Protein AF-A0A812U427-F1 (afdb_monomer_lite)

Radius of gyration: 16.78 Å; chains: 1; bounding box: 32×35×50 Å

Structure (mmCIF, N/CA/C/O backbone):
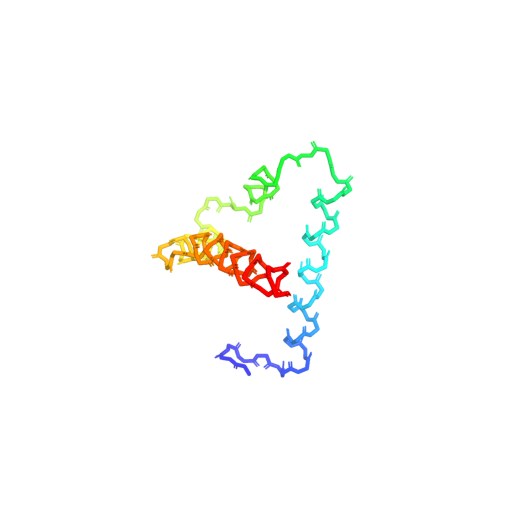data_AF-A0A812U427-F1
#
_entry.id   AF-A0A812U427-F1
#
loop_
_atom_site.group_PDB
_atom_site.id
_atom_site.type_symbol
_atom_site.label_atom_id
_atom_site.label_alt_id
_atom_site.label_comp_id
_atom_site.label_asym_id
_atom_site.label_entity_id
_atom_site.label_seq_id
_atom_site.pdbx_PDB_ins_code
_atom_site.Cartn_x
_atom_site.Cartn_y
_atom_site.Cartn_z
_atom_site.occupancy
_atom_site.B_iso_or_equiv
_atom_site.auth_seq_id
_atom_site.auth_comp_id
_atom_site.auth_asym_id
_atom_site.auth_atom_id
_atom_site.pdbx_PDB_model_num
ATOM 1 N N . VAL A 1 1 ? 9.243 -17.036 -4.734 1.00 69.44 1 VAL A N 1
ATOM 2 C CA . VAL A 1 1 ? 8.086 -16.119 -4.921 1.00 69.44 1 VAL A CA 1
ATOM 3 C C . VAL A 1 1 ? 7.480 -16.308 -6.306 1.00 69.44 1 VAL A C 1
ATOM 5 O O . VAL A 1 1 ? 8.142 -16.912 -7.139 1.00 69.44 1 VAL A O 1
ATOM 8 N N . LYS A 1 2 ? 6.255 -15.815 -6.560 1.00 89.75 2 LYS A N 1
ATOM 9 C CA . LYS A 1 2 ? 5.489 -16.072 -7.802 1.00 89.75 2 LYS A CA 1
ATOM 10 C C . LYS A 1 2 ? 6.228 -15.692 -9.099 1.00 89.75 2 LYS A C 1
ATOM 12 O O . LYS A 1 2 ? 6.043 -16.369 -10.097 1.00 89.75 2 LYS A O 1
ATOM 17 N N . ASN A 1 3 ? 7.082 -14.664 -9.065 1.00 95.69 3 ASN A N 1
ATOM 18 C CA . ASN A 1 3 ? 7.735 -14.091 -10.253 1.00 95.69 3 ASN A CA 1
ATOM 19 C C . ASN A 1 3 ? 9.276 -14.232 -10.248 1.00 95.69 3 ASN A C 1
ATOM 21 O O . ASN A 1 3 ? 9.976 -13.363 -10.751 1.00 95.69 3 ASN A O 1
ATOM 25 N N . GLY A 1 4 ? 9.822 -15.290 -9.636 1.00 95.88 4 GLY A N 1
ATOM 26 C CA . GLY A 1 4 ? 11.218 -15.708 -9.869 1.00 95.88 4 GLY A CA 1
ATOM 27 C C . GLY A 1 4 ? 12.308 -15.167 -8.932 1.00 95.88 4 GLY A C 1
ATOM 28 O O . GLY A 1 4 ? 13.407 -15.709 -8.933 1.00 95.88 4 GLY A O 1
ATOM 29 N N . LEU A 1 5 ? 12.039 -14.171 -8.081 1.00 97.12 5 LEU A N 1
ATOM 30 C CA . LEU A 1 5 ? 13.040 -13.712 -7.105 1.00 97.12 5 LEU A CA 1
ATOM 31 C C . LEU A 1 5 ? 13.282 -14.732 -5.959 1.00 97.12 5 LEU A C 1
ATOM 33 O O . LEU A 1 5 ? 12.376 -15.487 -5.572 1.00 97.12 5 LEU A O 1
ATOM 37 N N . PRO A 1 6 ? 14.478 -14.728 -5.342 1.00 97.94 6 PRO A N 1
ATOM 38 C CA . PRO A 1 6 ? 14.699 -15.378 -4.053 1.00 97.94 6 PRO A CA 1
ATOM 39 C C . PRO A 1 6 ? 13.792 -14.786 -2.967 1.00 97.94 6 PRO A C 1
ATOM 41 O O . PRO A 1 6 ? 13.435 -13.602 -2.994 1.00 97.94 6 PRO A O 1
ATOM 44 N N . ARG A 1 7 ? 13.367 -15.617 -2.009 1.00 97.25 7 ARG A N 1
ATOM 45 C CA . ARG A 1 7 ? 12.387 -15.218 -0.982 1.00 97.25 7 ARG A CA 1
ATOM 46 C C . ARG A 1 7 ? 12.922 -14.122 -0.061 1.00 97.25 7 ARG A C 1
ATOM 48 O O . ARG A 1 7 ? 12.194 -13.182 0.243 1.00 97.25 7 ARG A O 1
ATOM 55 N N . ASP A 1 8 ? 14.166 -14.252 0.369 1.00 97.31 8 AS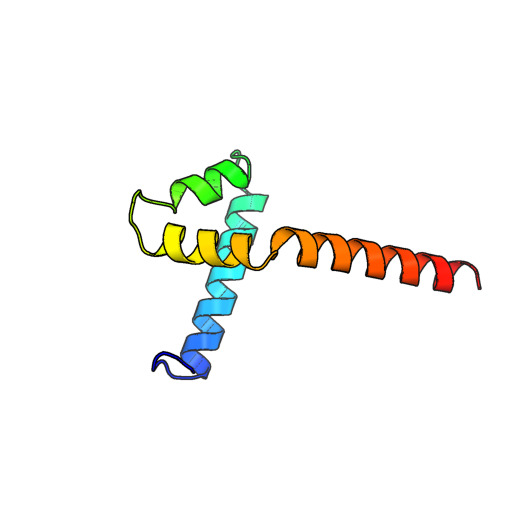P A N 1
ATOM 56 C CA . ASP A 1 8 ? 14.854 -13.306 1.243 1.00 97.31 8 ASP A CA 1
ATOM 57 C C . ASP A 1 8 ? 15.043 -11.940 0.565 1.00 97.31 8 ASP A C 1
ATOM 59 O O . ASP A 1 8 ? 14.750 -10.906 1.163 1.00 97.31 8 ASP A O 1
ATOM 63 N N . VAL A 1 9 ? 15.438 -11.936 -0.712 1.00 97.81 9 VAL A N 1
ATOM 64 C CA . VAL A 1 9 ? 15.552 -10.722 -1.529 1.00 97.81 9 VAL A CA 1
ATOM 65 C C . VAL A 1 9 ? 14.186 -10.061 -1.690 1.00 97.81 9 VAL A C 1
ATOM 67 O O . VAL A 1 9 ? 14.047 -8.861 -1.461 1.00 97.81 9 VAL A O 1
ATOM 70 N N . SER A 1 10 ? 13.155 -10.846 -2.013 1.00 97.94 10 SER A N 1
ATOM 71 C CA . SER A 1 10 ? 11.790 -10.333 -2.187 1.00 97.94 10 SER A CA 1
ATOM 72 C C . SER A 1 10 ? 11.264 -9.653 -0.926 1.00 97.94 10 SER A C 1
ATOM 74 O O . SER A 1 10 ? 10.668 -8.583 -1.011 1.00 97.94 10 SER A O 1
ATOM 76 N N . LEU A 1 11 ? 11.501 -10.258 0.243 1.00 97.56 11 LEU A N 1
ATOM 77 C CA . LEU A 1 11 ? 11.083 -9.699 1.526 1.00 97.56 11 LEU A CA 1
ATOM 78 C C . LEU A 1 11 ? 11.786 -8.367 1.812 1.00 97.56 11 LEU A C 1
ATOM 80 O O . LEU A 1 11 ? 11.124 -7.399 2.176 1.00 97.56 11 LEU A O 1
ATOM 84 N N . LYS A 1 12 ? 13.110 -8.306 1.613 1.00 98.12 12 LYS A N 1
ATOM 85 C CA . LYS A 1 12 ? 13.901 -7.084 1.826 1.00 98.12 12 LYS A CA 1
ATOM 86 C C . LYS A 1 12 ? 13.430 -5.942 0.930 1.00 98.12 12 LYS A C 1
ATOM 88 O O . LYS A 1 12 ? 13.225 -4.835 1.418 1.00 98.12 12 LYS A O 1
ATOM 93 N N . LEU A 1 13 ? 13.224 -6.219 -0.359 1.00 98.19 13 LEU A N 1
ATOM 94 C CA . LEU A 1 13 ? 12.748 -5.219 -1.315 1.00 98.19 13 LEU A CA 1
ATOM 95 C C . LEU A 1 13 ? 11.352 -4.716 -0.939 1.00 98.19 13 LEU A C 1
ATOM 97 O O . LEU A 1 13 ? 11.160 -3.511 -0.826 1.00 98.19 13 LEU A O 1
ATOM 101 N N . ALA A 1 14 ? 10.406 -5.620 -0.667 1.00 97.69 14 ALA A N 1
ATOM 102 C CA . ALA A 1 14 ? 9.049 -5.239 -0.286 1.00 97.69 14 ALA A CA 1
ATOM 103 C C . ALA A 1 14 ? 9.022 -4.383 0.994 1.00 97.69 14 ALA A C 1
ATOM 105 O O . ALA A 1 14 ? 8.383 -3.332 1.016 1.00 97.69 14 ALA A O 1
ATOM 106 N N . ALA A 1 15 ? 9.752 -4.792 2.037 1.00 98.44 15 ALA A N 1
ATOM 107 C CA . ALA A 1 15 ? 9.837 -4.040 3.287 1.00 98.44 15 ALA A CA 1
ATOM 108 C C . ALA A 1 15 ? 10.437 -2.640 3.076 1.00 98.44 15 ALA A C 1
ATOM 110 O O . ALA A 1 15 ? 9.884 -1.650 3.556 1.00 98.44 15 ALA A O 1
ATOM 111 N N . GLN A 1 16 ? 11.525 -2.541 2.305 1.00 98.62 16 GLN A N 1
ATOM 112 C CA . GLN A 1 16 ? 12.170 -1.261 2.020 1.00 98.62 16 GLN A CA 1
ATOM 113 C C . GLN A 1 16 ? 11.281 -0.335 1.181 1.00 98.62 16 GLN A C 1
ATOM 115 O O . GLN A 1 16 ? 11.261 0.872 1.423 1.00 98.62 16 GLN A O 1
ATOM 120 N N . THR A 1 17 ? 10.517 -0.876 0.227 1.00 97.94 17 THR A N 1
ATOM 121 C CA . THR A 1 17 ? 9.545 -0.104 -0.559 1.00 97.94 17 THR A CA 1
ATOM 122 C C . THR A 1 17 ? 8.468 0.504 0.336 1.00 97.94 17 THR A C 1
ATOM 124 O O . THR A 1 17 ? 8.184 1.696 0.215 1.00 97.94 17 THR A O 1
ATOM 127 N N . VAL A 1 18 ? 7.907 -0.275 1.269 1.00 98.06 18 VAL A N 1
ATOM 128 C CA . VAL A 1 18 ? 6.899 0.227 2.218 1.00 98.06 18 VAL A CA 1
ATOM 129 C C . VAL A 1 18 ? 7.494 1.306 3.126 1.00 98.06 18 VAL A C 1
ATOM 131 O O . VAL A 1 18 ? 6.891 2.368 3.281 1.00 98.06 18 VAL A O 1
ATOM 134 N N . LEU A 1 19 ? 8.699 1.085 3.664 1.00 98.38 19 LEU A N 1
ATOM 135 C CA . LEU A 1 19 ? 9.401 2.075 4.486 1.00 98.38 19 LEU A CA 1
ATOM 136 C C . LEU A 1 19 ? 9.645 3.385 3.723 1.00 98.38 19 LEU A C 1
ATOM 138 O O . LEU A 1 19 ? 9.383 4.468 4.247 1.00 98.38 19 LEU A O 1
ATOM 142 N N . GLY A 1 20 ? 10.128 3.296 2.483 1.00 97.44 20 GLY A N 1
ATOM 143 C CA . GLY A 1 20 ? 10.380 4.458 1.633 1.00 97.44 20 GLY A CA 1
ATOM 144 C C . GLY A 1 20 ? 9.106 5.251 1.343 1.00 97.44 20 GLY A C 1
ATOM 145 O O . GLY A 1 20 ? 9.097 6.471 1.500 1.00 97.44 20 GLY A O 1
ATOM 146 N N . ALA A 1 21 ? 8.014 4.567 0.991 1.00 96.81 21 ALA A N 1
ATOM 147 C CA . ALA A 1 21 ? 6.717 5.197 0.745 1.00 96.81 21 ALA A CA 1
ATOM 148 C C . ALA A 1 21 ? 6.160 5.901 1.995 1.00 96.81 21 ALA A C 1
ATOM 150 O O . ALA A 1 21 ? 5.700 7.044 1.907 1.00 96.81 21 ALA A O 1
ATOM 151 N N . ALA A 1 22 ? 6.257 5.256 3.162 1.00 96.75 22 ALA A N 1
ATOM 152 C CA . ALA A 1 22 ? 5.859 5.849 4.436 1.00 96.75 22 ALA A CA 1
ATOM 153 C C . ALA A 1 22 ? 6.691 7.100 4.748 1.00 96.75 22 ALA A C 1
ATOM 155 O O . ALA A 1 22 ? 6.132 8.157 5.035 1.00 96.75 22 ALA A O 1
ATOM 156 N N . LYS A 1 23 ? 8.020 7.019 4.598 1.00 97.38 23 LYS A N 1
ATOM 157 C CA . LYS A 1 23 ? 8.920 8.155 4.823 1.00 97.38 23 LYS A CA 1
ATOM 158 C C . LYS A 1 23 ? 8.586 9.334 3.908 1.00 97.38 23 LYS A C 1
ATOM 160 O O . LYS A 1 23 ? 8.414 10.435 4.413 1.00 97.38 23 LYS A O 1
ATOM 165 N N . MET A 1 24 ? 8.423 9.105 2.601 1.00 96.56 24 MET A N 1
ATOM 166 C CA . MET A 1 24 ? 8.048 10.163 1.649 1.00 96.56 24 MET A CA 1
ATOM 167 C C . MET A 1 24 ? 6.731 10.845 2.024 1.00 96.56 24 MET A C 1
ATOM 169 O O . MET A 1 24 ? 6.606 12.056 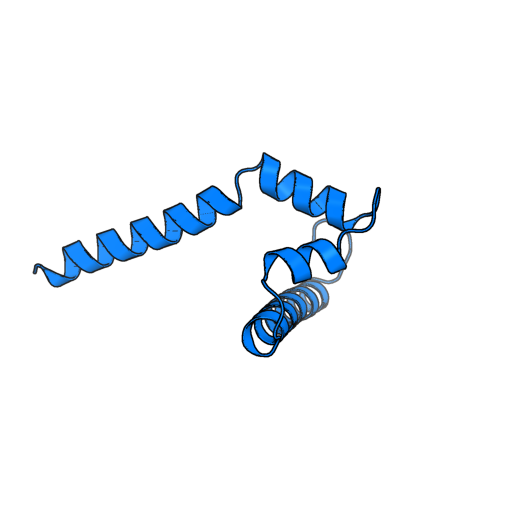1.878 1.00 96.56 24 MET A O 1
ATOM 173 N N . THR A 1 25 ? 5.767 10.073 2.525 1.00 96.19 25 THR A N 1
ATOM 174 C CA . THR A 1 25 ? 4.462 10.595 2.945 1.00 96.19 25 THR A CA 1
ATOM 175 C C . THR A 1 25 ? 4.559 11.438 4.215 1.00 96.19 25 THR A C 1
ATOM 177 O O . THR A 1 25 ? 3.899 12.463 4.316 1.00 96.19 25 THR A O 1
ATOM 180 N N . MET A 1 26 ? 5.376 11.020 5.184 1.00 95.88 26 MET A N 1
ATOM 181 C CA . MET A 1 26 ? 5.511 11.712 6.470 1.00 95.88 26 MET A CA 1
ATOM 182 C C . MET A 1 26 ? 6.387 12.964 6.397 1.00 95.88 26 MET A C 1
ATOM 184 O O . MET A 1 26 ? 6.155 13.908 7.144 1.00 95.88 26 MET A O 1
ATOM 188 N N . THR A 1 27 ? 7.426 12.955 5.557 1.00 94.62 27 THR A N 1
ATOM 189 C CA . THR A 1 27 ? 8.409 14.050 5.490 1.00 94.62 27 THR A CA 1
ATOM 190 C C . THR A 1 27 ? 8.177 15.004 4.324 1.00 94.62 27 THR A C 1
ATOM 192 O O . THR A 1 27 ? 8.855 16.023 4.240 1.00 94.62 27 THR A O 1
ATOM 195 N N . GLY A 1 28 ? 7.312 14.641 3.378 1.00 89.69 28 GLY A N 1
ATOM 196 C CA . GLY A 1 28 ? 7.006 15.454 2.207 1.00 89.69 28 GLY A CA 1
ATOM 197 C C . GLY A 1 28 ? 5.955 16.529 2.484 1.00 89.69 28 GLY A C 1
ATOM 198 O O . GLY A 1 28 ? 5.199 16.458 3.446 1.00 89.69 28 GLY A O 1
ATOM 199 N N . ASP A 1 29 ? 5.886 17.505 1.585 1.00 91.44 29 ASP A N 1
ATOM 200 C CA . ASP A 1 29 ? 4.877 18.572 1.535 1.00 91.44 29 ASP A CA 1
ATOM 201 C C . ASP A 1 29 ? 3.705 18.244 0.588 1.00 91.44 29 ASP A C 1
ATOM 203 O O . ASP A 1 29 ? 2.704 18.958 0.533 1.00 91.44 29 ASP A O 1
ATOM 207 N N . LYS A 1 30 ? 3.822 17.150 -0.171 1.00 94.38 30 LYS A N 1
ATOM 208 C CA . LYS A 1 30 ? 2.833 16.714 -1.159 1.00 94.38 30 LYS A CA 1
ATOM 209 C C . LYS A 1 30 ? 1.774 15.820 -0.537 1.00 94.38 30 LYS A C 1
ATOM 211 O O . LYS A 1 30 ? 2.059 14.939 0.271 1.00 94.38 30 LYS A O 1
ATOM 216 N N . HIS A 1 31 ? 0.550 15.961 -1.031 1.00 95.38 31 HIS A N 1
ATOM 217 C CA . HIS A 1 31 ? -0.532 15.053 -0.675 1.00 95.38 31 HIS A CA 1
ATOM 218 C C . HIS A 1 31 ? -0.210 13.613 -1.148 1.00 95.38 31 HIS A C 1
ATOM 220 O O . HIS A 1 31 ? 0.300 13.448 -2.263 1.00 95.38 31 HIS A O 1
ATOM 226 N N . PRO A 1 32 ? -0.568 12.545 -0.403 1.00 94.69 32 PRO A N 1
ATOM 227 C CA . PRO A 1 32 ? -0.266 11.158 -0.789 1.00 94.69 32 PRO A CA 1
ATOM 228 C C . PRO A 1 32 ? -0.744 10.778 -2.198 1.00 94.69 32 PRO A C 1
ATOM 230 O O . PRO A 1 32 ? -0.079 10.037 -2.920 1.00 94.69 32 PRO A O 1
ATOM 233 N N . ALA A 1 33 ? -1.884 11.327 -2.631 1.00 94.62 33 ALA A N 1
ATOM 234 C CA . ALA A 1 33 ? -2.389 11.114 -3.988 1.00 94.62 33 ALA A CA 1
ATOM 235 C C . ALA A 1 33 ? -1.459 11.690 -5.072 1.00 94.62 33 ALA A C 1
ATOM 237 O O . ALA A 1 33 ? -1.329 11.090 -6.133 1.00 94.6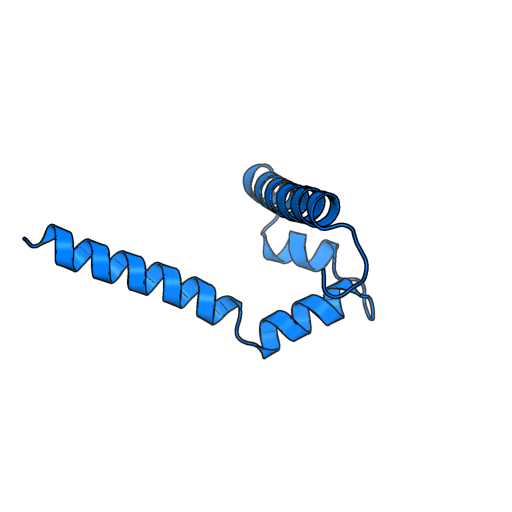2 33 ALA A O 1
ATOM 238 N N . GLN A 1 34 ? -0.788 12.814 -4.807 1.00 96.44 34 GLN A N 1
ATOM 239 C CA . GLN A 1 34 ? 0.186 13.393 -5.735 1.00 96.44 34 GLN A CA 1
ATOM 240 C C . GLN A 1 34 ? 1.463 12.551 -5.790 1.00 96.44 34 GLN A C 1
ATOM 242 O O . GLN A 1 34 ? 1.998 12.341 -6.874 1.00 96.44 34 GLN A O 1
ATOM 247 N N . LEU A 1 35 ? 1.926 12.028 -4.647 1.00 95.56 35 LEU A N 1
ATOM 248 C CA . LEU A 1 35 ? 3.070 11.108 -4.599 1.00 95.56 35 LEU A CA 1
ATOM 249 C C . LEU A 1 35 ? 2.796 9.822 -5.388 1.00 95.56 35 LEU A C 1
ATOM 251 O O . LEU A 1 35 ? 3.656 9.380 -6.145 1.00 95.56 35 LEU A O 1
ATOM 255 N N . ARG A 1 36 ? 1.587 9.257 -5.265 1.00 94.62 36 ARG A N 1
ATOM 256 C CA . ARG A 1 36 ? 1.159 8.105 -6.071 1.00 94.62 36 ARG A CA 1
ATOM 257 C C . ARG A 1 36 ? 1.166 8.437 -7.565 1.00 94.62 36 ARG A C 1
ATOM 259 O O . ARG A 1 36 ? 1.793 7.723 -8.337 1.00 94.62 36 ARG A O 1
ATOM 266 N N . ASN A 1 37 ? 0.530 9.538 -7.962 1.00 94.75 37 ASN A N 1
ATOM 267 C CA . ASN A 1 37 ? 0.471 9.927 -9.372 1.00 94.75 37 ASN A CA 1
ATOM 268 C C . ASN A 1 37 ? 1.875 10.174 -9.959 1.00 94.75 37 ASN A C 1
ATOM 270 O O . ASN A 1 37 ? 2.113 9.895 -11.129 1.00 94.75 37 ASN A O 1
ATOM 274 N N . ALA A 1 38 ? 2.827 10.656 -9.152 1.00 95.88 38 ALA A N 1
ATOM 275 C CA . ALA A 1 38 ? 4.200 10.903 -9.591 1.00 95.88 38 ALA A CA 1
ATOM 276 C C . ALA A 1 38 ? 4.968 9.630 -10.004 1.00 95.88 38 ALA A C 1
ATOM 278 O O . ALA A 1 38 ? 5.971 9.740 -10.705 1.00 95.88 38 ALA A O 1
ATOM 279 N N . VAL A 1 39 ? 4.512 8.438 -9.598 1.00 95.69 39 VAL A N 1
ATOM 280 C CA . VAL A 1 39 ? 5.113 7.144 -9.981 1.00 95.69 39 VAL A CA 1
ATOM 281 C C . VAL A 1 39 ? 4.262 6.353 -10.985 1.00 95.69 39 VAL A C 1
ATOM 283 O O . VAL A 1 39 ? 4.619 5.234 -11.360 1.00 95.69 39 VAL A O 1
ATOM 286 N N . GLU A 1 40 ? 3.146 6.926 -11.441 1.00 97.25 40 GLU A N 1
ATOM 287 C CA . GLU A 1 40 ? 2.200 6.328 -12.385 1.00 97.25 40 GLU A CA 1
ATOM 288 C C . GLU A 1 40 ? 2.346 6.971 -13.769 1.00 97.25 40 GLU A C 1
ATOM 290 O O . GLU A 1 40 ? 1.610 7.880 -14.149 1.00 97.25 40 GLU A O 1
ATOM 295 N N . SER A 1 41 ? 3.311 6.497 -14.555 1.00 97.12 41 SER A N 1
ATOM 296 C CA . SER A 1 41 ? 3.440 6.935 -15.948 1.00 97.12 41 SER A CA 1
ATOM 297 C C . SER A 1 41 ? 2.303 6.370 -16.820 1.00 97.12 41 SER A C 1
ATOM 299 O O . SER A 1 41 ? 1.926 5.206 -16.630 1.00 97.12 41 SER A O 1
ATOM 301 N N . PRO A 1 42 ? 1.781 7.129 -17.807 1.00 95.44 42 PRO A N 1
ATOM 302 C CA . PRO A 1 42 ? 0.777 6.630 -18.748 1.00 95.44 42 PRO A CA 1
ATOM 303 C C . PRO A 1 42 ? 1.227 5.3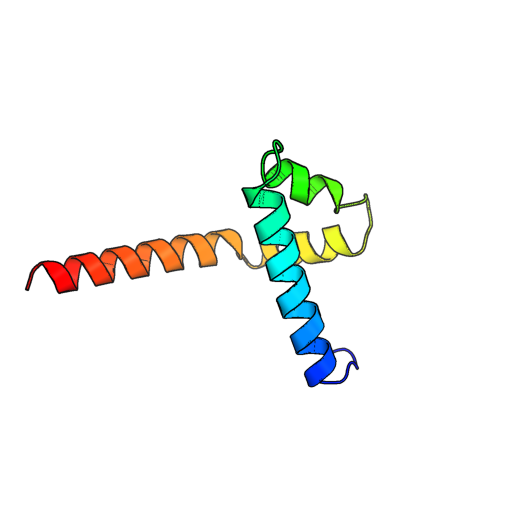35 -19.438 1.00 95.44 42 PRO A C 1
ATOM 305 O O . PRO A 1 42 ? 2.326 5.270 -19.982 1.00 95.44 42 PRO A O 1
ATOM 308 N N . GLY A 1 43 ? 0.392 4.291 -19.384 1.00 95.88 43 GLY A N 1
ATOM 309 C CA . GLY A 1 43 ? 0.696 2.970 -19.957 1.00 95.88 43 GLY A CA 1
ATOM 310 C C . GLY A 1 43 ? 1.806 2.177 -19.247 1.00 95.88 43 GLY A C 1
ATOM 311 O O . GLY A 1 43 ? 2.209 1.126 -19.738 1.00 95.88 43 GLY A O 1
ATOM 312 N N . GLY A 1 44 ? 2.317 2.661 -18.111 1.00 97.94 44 GLY A N 1
ATOM 313 C CA . GLY A 1 44 ? 3.410 2.030 -17.374 1.00 97.94 44 GLY A CA 1
ATOM 314 C C . GLY A 1 44 ? 3.003 0.815 -16.531 1.00 97.94 44 GLY A C 1
ATOM 315 O O . GLY A 1 44 ? 1.829 0.514 -16.315 1.00 97.94 44 GLY A O 1
ATOM 316 N N . THR A 1 45 ? 4.006 0.136 -15.974 1.00 97.88 45 THR A N 1
ATOM 317 C CA . THR A 1 45 ? 3.807 -1.030 -15.098 1.00 97.88 45 THR A CA 1
ATOM 318 C C . THR A 1 45 ? 3.141 -0.662 -13.771 1.00 97.88 45 THR A C 1
ATOM 320 O O . THR A 1 45 ? 2.286 -1.407 -13.291 1.00 97.88 45 THR A O 1
ATOM 323 N N . THR A 1 46 ? 3.475 0.500 -13.193 1.00 97.44 46 THR A N 1
ATOM 324 C CA . THR A 1 46 ? 2.888 0.960 -11.925 1.00 97.44 46 THR A CA 1
ATOM 325 C C . THR A 1 46 ? 1.385 1.172 -12.045 1.00 97.44 46 THR A C 1
ATOM 327 O O . THR A 1 46 ? 0.645 0.637 -11.225 1.00 97.44 46 THR A O 1
ATOM 330 N N . ILE A 1 47 ? 0.925 1.886 -13.082 1.00 97.88 47 ILE A N 1
ATOM 331 C CA . ILE A 1 47 ? -0.503 2.184 -13.252 1.00 97.88 47 ILE A CA 1
ATOM 332 C C . ILE A 1 47 ? -1.324 0.916 -13.524 1.00 97.88 47 ILE A C 1
ATOM 334 O O . ILE A 1 47 ? -2.446 0.796 -13.039 1.00 97.88 47 ILE A O 1
ATOM 338 N N . ALA A 1 48 ? -0.762 -0.079 -14.219 1.00 98.25 48 ALA A N 1
ATOM 339 C CA . ALA A 1 48 ? -1.410 -1.381 -14.389 1.00 98.25 48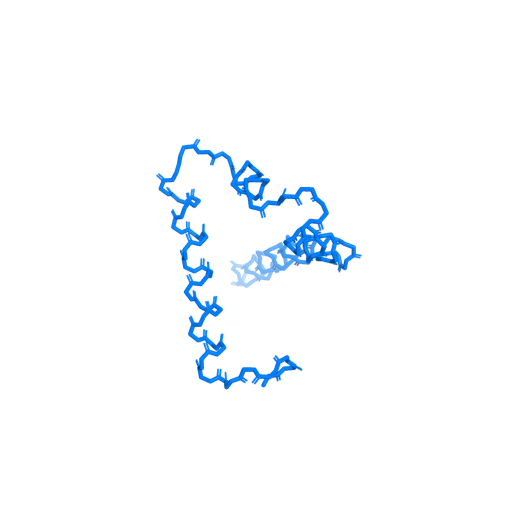 ALA A CA 1
ATOM 340 C C . ALA A 1 48 ? -1.576 -2.115 -13.043 1.00 98.25 48 ALA A C 1
ATOM 342 O O . ALA A 1 48 ? -2.637 -2.678 -12.747 1.00 98.25 48 ALA A O 1
ATOM 343 N N . GLY A 1 49 ? -0.541 -2.068 -12.199 1.00 97.75 49 GLY A N 1
ATOM 344 C CA . GLY A 1 49 ? -0.574 -2.633 -10.853 1.00 97.75 49 GLY A CA 1
ATOM 345 C C . GLY A 1 49 ? -1.589 -1.933 -9.949 1.00 97.75 49 GLY A C 1
ATOM 346 O O . GLY A 1 49 ? -2.438 -2.597 -9.354 1.00 97.75 49 GLY A O 1
ATOM 347 N N . THR A 1 50 ? -1.551 -0.602 -9.872 1.00 96.75 50 THR A N 1
ATOM 348 C CA . THR A 1 50 ? -2.463 0.166 -9.013 1.00 96.75 50 THR A CA 1
ATOM 349 C C . THR A 1 50 ? -3.906 0.070 -9.490 1.00 96.75 50 THR A C 1
ATOM 351 O O . THR A 1 50 ? -4.785 -0.141 -8.663 1.00 96.75 50 THR A O 1
ATOM 354 N N . THR A 1 51 ? -4.161 0.072 -10.801 1.00 97.44 51 THR A N 1
ATOM 355 C CA . THR A 1 51 ? -5.505 -0.184 -11.352 1.00 97.44 51 THR A CA 1
ATOM 356 C C . THR A 1 51 ? -6.052 -1.542 -10.904 1.00 97.44 51 THR A C 1
ATOM 358 O O . THR A 1 51 ? -7.217 -1.642 -10.525 1.00 97.44 51 THR A O 1
ATOM 361 N N . THR A 1 52 ? -5.214 -2.583 -10.867 1.00 98.31 52 THR A N 1
ATOM 362 C CA . THR A 1 52 ? -5.623 -3.910 -10.374 1.00 98.31 52 THR A CA 1
ATOM 363 C C . THR A 1 52 ? -5.928 -3.895 -8.871 1.00 98.31 52 THR A C 1
ATOM 365 O O . THR A 1 52 ? -6.897 -4.515 -8.432 1.00 98.31 52 THR A O 1
ATOM 368 N N . LEU A 1 53 ? -5.142 -3.169 -8.066 1.00 97.81 53 LEU A N 1
ATOM 369 C CA . LEU A 1 53 ? -5.420 -2.986 -6.633 1.00 97.81 53 LEU A CA 1
ATOM 370 C C . LEU A 1 53 ? -6.759 -2.272 -6.403 1.00 97.81 53 LEU A C 1
ATOM 372 O O . LEU A 1 53 ? -7.525 -2.660 -5.523 1.00 97.81 53 LEU A O 1
ATOM 376 N N . GLU A 1 54 ? -7.076 -1.263 -7.213 1.00 96.56 54 GLU A N 1
ATOM 377 C CA . GLU A 1 54 ? -8.364 -0.570 -7.130 1.00 96.56 54 GLU A CA 1
ATOM 378 C C . GLU A 1 54 ? -9.528 -1.466 -7.548 1.00 96.56 54 GLU A C 1
ATOM 380 O O . GLU A 1 54 ? -10.512 -1.565 -6.817 1.00 96.56 54 GLU A O 1
ATOM 385 N N . ALA A 1 55 ? -9.399 -2.178 -8.670 1.00 98.31 55 ALA A N 1
ATOM 386 C CA . ALA A 1 55 ? -10.430 -3.095 -9.158 1.00 98.31 55 ALA A CA 1
ATOM 387 C C . ALA A 1 55 ? -10.731 -4.235 -8.169 1.00 98.31 55 ALA A C 1
ATOM 389 O O . ALA A 1 55 ? -11.848 -4.742 -8.125 1.00 98.31 55 ALA A O 1
ATOM 390 N N . THR A 1 56 ? -9.746 -4.620 -7.353 1.00 98.31 56 THR A N 1
ATOM 391 C CA . THR A 1 56 ? -9.892 -5.640 -6.301 1.00 98.31 56 THR A CA 1
ATOM 392 C C . THR A 1 56 ? -10.344 -5.068 -4.952 1.00 98.31 56 THR A C 1
ATOM 394 O O . THR A 1 56 ? -10.479 -5.816 -3.986 1.00 98.31 56 THR A O 1
ATOM 397 N N . GLY A 1 57 ? -10.620 -3.762 -4.868 1.00 97.94 57 GLY A N 1
ATOM 398 C CA . GLY A 1 57 ? -11.196 -3.124 -3.682 1.00 97.94 57 GLY A CA 1
ATOM 399 C C . GLY A 1 57 ? -10.197 -2.821 -2.563 1.00 97.94 57 GLY A C 1
ATOM 400 O O . GLY A 1 57 ? -10.606 -2.665 -1.413 1.00 97.94 57 GLY A O 1
ATOM 401 N N . PHE A 1 58 ? -8.900 -2.704 -2.865 1.00 97.94 58 PHE A N 1
ATOM 402 C CA . PHE A 1 58 ? -7.846 -2.554 -1.854 1.00 97.94 58 PHE A CA 1
ATOM 403 C C . PHE A 1 58 ? -8.102 -1.416 -0.852 1.00 97.94 58 PHE A C 1
ATOM 405 O O . PHE A 1 58 ? -7.976 -1.611 0.357 1.00 97.94 58 PHE A O 1
ATOM 412 N N . ARG A 1 59 ? -8.513 -0.231 -1.326 1.00 96.06 59 ARG A N 1
ATOM 413 C CA . ARG A 1 59 ? -8.795 0.917 -0.443 1.00 96.06 59 ARG A CA 1
ATOM 414 C C . ARG A 1 59 ? -9.931 0.634 0.529 1.00 96.06 59 ARG A C 1
ATOM 416 O O . ARG A 1 59 ? -9.812 0.948 1.711 1.00 96.06 59 ARG A O 1
ATOM 423 N N . ASN A 1 60 ? -11.008 0.026 0.035 1.00 98.31 60 ASN A N 1
ATOM 424 C CA . ASN A 1 60 ? -12.139 -0.357 0.868 1.00 98.31 60 ASN A CA 1
ATOM 425 C C . ASN A 1 60 ? -11.696 -1.366 1.935 1.00 98.31 60 ASN A C 1
ATOM 427 O O . ASN A 1 60 ? -11.954 -1.139 3.112 1.00 98.31 60 ASN A O 1
ATOM 431 N N . ALA A 1 61 ? -10.932 -2.391 1.549 1.00 98.62 61 ALA A N 1
ATOM 432 C CA . ALA A 1 61 ? -10.437 -3.404 2.475 1.00 98.62 61 ALA A CA 1
ATOM 433 C C . ALA A 1 61 ? -9.609 -2.805 3.628 1.00 98.62 61 ALA A C 1
ATOM 435 O O . ALA A 1 61 ? -9.822 -3.163 4.787 1.00 98.62 61 ALA A O 1
ATOM 436 N N . VAL A 1 62 ? -8.701 -1.864 3.337 1.00 98.19 62 VAL A N 1
ATOM 437 C CA . VAL A 1 62 ? -7.892 -1.195 4.372 1.00 98.19 62 VAL A CA 1
ATOM 438 C C . VAL A 1 62 ? -8.760 -0.348 5.307 1.00 98.19 62 VAL A C 1
ATOM 440 O O . VAL A 1 62 ? -8.601 -0.434 6.524 1.00 98.19 62 VAL A O 1
ATOM 443 N N . ILE A 1 63 ? -9.691 0.444 4.766 1.00 98.50 63 ILE A N 1
ATOM 444 C CA . ILE A 1 63 ? -10.594 1.283 5.573 1.00 98.50 63 ILE A CA 1
ATOM 445 C C . ILE A 1 63 ? -11.456 0.406 6.486 1.00 98.50 63 ILE A C 1
ATOM 447 O O . ILE A 1 63 ? -11.493 0.625 7.696 1.00 98.50 63 ILE A O 1
ATOM 451 N N . SER A 1 64 ? -12.085 -0.629 5.926 1.00 98.62 64 SER A N 1
ATOM 452 C CA . SER A 1 64 ? -12.918 -1.569 6.675 1.00 98.62 64 SER A CA 1
ATOM 453 C C . SER A 1 64 ? -12.140 -2.278 7.782 1.00 98.62 64 SER A C 1
ATOM 455 O O . SER A 1 64 ? -12.678 -2.457 8.872 1.00 98.62 64 SER A O 1
ATOM 457 N N . ALA A 1 65 ? -10.871 -2.632 7.549 1.00 98.75 65 ALA A N 1
ATOM 458 C CA . ALA A 1 65 ? -10.025 -3.243 8.572 1.00 98.75 65 ALA A CA 1
ATOM 459 C C . ALA A 1 65 ? -9.786 -2.307 9.770 1.00 98.75 65 ALA A C 1
ATOM 461 O O . ALA A 1 65 ? -9.893 -2.740 10.918 1.00 98.75 65 ALA A O 1
ATOM 462 N N . VAL A 1 66 ? -9.508 -1.021 9.524 1.00 98.62 66 VAL A N 1
ATOM 463 C CA . VAL A 1 66 ? -9.314 -0.026 10.595 1.00 98.62 66 VAL A CA 1
ATOM 464 C C . VAL A 1 66 ? -10.611 0.206 11.371 1.00 98.62 66 VAL A C 1
ATOM 466 O O . VAL A 1 66 ? -10.589 0.237 12.603 1.00 98.62 66 VAL A O 1
ATOM 469 N N . THR A 1 67 ? -11.745 0.319 10.677 1.00 98.56 67 THR A N 1
ATOM 470 C CA . THR A 1 67 ? -13.061 0.463 11.315 1.00 98.56 67 THR A CA 1
ATOM 471 C C . THR A 1 67 ? -13.379 -0.734 12.207 1.00 98.56 67 THR A C 1
ATOM 473 O O . THR A 1 67 ? -13.674 -0.547 13.387 1.00 98.56 67 THR A O 1
ATOM 476 N N . ALA A 1 68 ? -13.228 -1.957 11.690 1.00 98.69 68 ALA A N 1
ATOM 477 C CA . ALA A 1 68 ? -13.475 -3.178 12.452 1.00 98.69 68 ALA A CA 1
ATOM 478 C C . ALA A 1 68 ? -12.574 -3.276 13.696 1.00 98.69 68 ALA A C 1
ATOM 480 O O . ALA A 1 68 ? -13.041 -3.642 14.775 1.00 98.69 68 ALA A O 1
ATOM 481 N N . ALA A 1 69 ? -11.297 -2.895 13.577 1.00 98.50 69 ALA A N 1
ATOM 482 C CA . ALA A 1 69 ? -10.379 -2.855 14.713 1.00 98.50 69 ALA A CA 1
ATOM 483 C C . ALA A 1 69 ? -10.831 -1.851 15.788 1.00 98.50 69 ALA A C 1
ATOM 485 O O . ALA A 1 69 ? -10.823 -2.174 16.978 1.00 98.50 69 ALA A O 1
ATOM 486 N N . LYS A 1 70 ? -11.268 -0.650 15.385 1.00 98.25 70 LYS A N 1
ATOM 487 C CA . LYS A 1 70 ? -11.788 0.375 16.303 1.00 98.25 70 LYS A CA 1
ATOM 488 C C . LYS A 1 70 ? -13.080 -0.072 16.995 1.00 98.25 70 LYS A C 1
ATOM 490 O O . LYS A 1 70 ? -13.250 0.183 18.190 1.00 98.25 70 LYS A O 1
ATOM 495 N N . ASP A 1 71 ? -13.984 -0.731 16.278 1.00 98.25 71 ASP A N 1
ATOM 496 C CA . ASP A 1 71 ? -15.238 -1.222 16.855 1.00 98.25 71 ASP A CA 1
ATOM 497 C C . ASP A 1 71 ? -14.962 -2.311 17.888 1.00 98.25 71 ASP A C 1
ATOM 499 O O . ASP A 1 71 ? -15.424 -2.207 19.027 1.00 98.25 71 ASP A O 1
ATOM 503 N N . ARG A 1 72 ? -14.068 -3.252 17.563 1.00 98.19 72 ARG A N 1
ATOM 504 C CA . ARG A 1 72 ? -13.636 -4.274 18.515 1.00 98.19 72 ARG A CA 1
ATOM 505 C C . ARG A 1 72 ? -12.968 -3.682 19.759 1.00 98.19 72 ARG A C 1
ATOM 507 O O . ARG A 1 72 ? -13.248 -4.120 20.872 1.00 98.19 72 ARG A O 1
ATOM 514 N N . ALA A 1 73 ? -12.109 -2.676 19.597 1.00 98.00 73 ALA A N 1
ATOM 515 C CA . ALA A 1 73 ? -11.484 -1.988 20.727 1.00 98.00 73 ALA A CA 1
ATOM 516 C C . ALA A 1 73 ? -12.524 -1.297 21.629 1.00 98.00 73 ALA A C 1
ATOM 518 O O . ALA A 1 73 ? -12.401 -1.321 22.852 1.00 98.00 73 ALA A O 1
ATOM 519 N N . THR A 1 74 ? -13.576 -0.729 21.032 1.00 97.81 74 THR A N 1
ATOM 520 C CA . THR A 1 74 ? -14.669 -0.071 21.765 1.00 97.81 74 THR A CA 1
ATOM 521 C C . THR A 1 74 ? -15.499 -1.070 22.571 1.00 97.81 74 THR A C 1
ATOM 523 O O . THR A 1 74 ? -15.898 -0.761 23.688 1.00 97.81 74 THR A O 1
ATOM 526 N N . GLU A 1 75 ? -15.769 -2.258 22.027 1.00 97.81 75 GLU A N 1
ATOM 527 C CA . GLU A 1 75 ? -16.450 -3.337 22.757 1.00 97.81 75 GLU A CA 1
ATOM 528 C C . GLU A 1 75 ? -15.642 -3.796 23.972 1.00 97.81 75 GLU A C 1
ATOM 530 O O . GLU A 1 75 ? -16.196 -3.945 25.056 1.00 97.81 75 GLU A O 1
ATOM 535 N N . LEU A 1 76 ? -14.332 -3.990 23.791 1.00 97.06 76 LEU A N 1
ATOM 536 C CA . LEU A 1 76 ? -13.431 -4.441 24.852 1.00 97.06 76 LEU A CA 1
ATOM 537 C C . LEU A 1 76 ? -13.290 -3.416 25.982 1.00 97.06 76 LEU A C 1
ATOM 539 O O . LEU A 1 76 ? -13.196 -3.810 27.136 1.00 97.06 76 LEU A O 1
ATOM 543 N N . GLY A 1 77 ? -13.286 -2.119 25.663 1.00 94.31 77 GLY A N 1
ATOM 544 C CA . GLY A 1 77 ? -13.168 -1.042 26.654 1.00 94.31 77 GLY A CA 1
ATOM 545 C C . GLY A 1 77 ? -14.465 -0.691 27.393 1.00 94.31 77 GLY A C 1
ATOM 546 O O . GLY A 1 77 ? -14.445 0.186 28.250 1.00 94.31 77 GLY A O 1
ATOM 547 N N . LYS A 1 78 ? -15.593 -1.318 27.037 1.00 85.19 78 LYS A N 1
ATOM 548 C CA . LYS A 1 78 ? -16.880 -1.190 27.747 1.00 85.19 78 LYS A CA 1
ATOM 549 C C . LYS A 1 78 ? -17.089 -2.278 28.812 1.00 85.19 78 LYS A C 1
ATOM 551 O O . LYS A 1 78 ? -18.143 -2.282 29.446 1.00 85.19 78 LYS A O 1
ATOM 556 N N . ILE A 1 79 ? -16.132 -3.197 28.952 1.00 53.91 79 ILE A N 1
ATOM 557 C CA . ILE A 1 79 ? -16.029 -4.174 30.047 1.00 53.91 79 ILE A CA 1
ATOM 558 C C . ILE A 1 79 ? -15.374 -3.478 31.239 1.00 53.91 79 ILE A C 1
ATOM 560 O O . ILE A 1 79 ? -15.873 -3.675 32.367 1.00 53.91 79 ILE A O 1
#

Secondary structure (DSSP, 8-state):
-TTS--HHHHHHHHHHHHHHHHHHHHH-SS-HHHHHHTT--TT-HHHHHHHHHHHTTHHHHHHHHHHHHHHHHHHHTT-

InterPro domains:
  IPR008927 6-phosphogluconate dehydrogenase-like, C-terminal domain superfamily [SSF48179] (1-78)
  IPR029036 Pyrroline-5-carboxylate reductase, dimerisation domain [PF14748] (1-76)

Sequence (79 aa):
VKNGLPRDVSLKLAAQTVLGAAKMTMTGDKHPAQLRNAVESPGGTTIAGTTTLEATGFRNAVISAVTAAKDRATELGKI

Foldseek 3Di:
DVPDDDPVVVVVVVVVVVVVLVCCCVVDPDDSVVVLVVPDDVVDPSVVVVVVCVVVPVVVVVVVVVVVVVVVVVVVVVD

pLDDT: mean 95.9, std 6.07, range [53.91, 98.75]

Organism: Symbiodinium pilosum (NCBI:txid2952)